Protein AF-A0A9P6ZH76-F1 (afdb_monomer)

Solvent-accessible surface area (backbone atoms only — not comparable to full-atom values): 6177 Å² total; per-residue (Å²): 130,72,63,62,60,63,68,66,53,61,57,65,52,58,56,40,55,73,76,39,64,87,54,94,82,87,84,90,62,99,40,69,71,57,41,54,54,50,52,54,48,40,50,53,55,41,72,71,40,97,60,80,54,69,58,39,93,64,57,68,78,74,46,47,70,59,46,74,64,42,81,55,64,69,54,43,60,33,41,75,56,39,42,82,85,86,59,90,88,53,52,80,59,55,72,72,111

Structure (mmCIF, N/CA/C/O backbone):
data_AF-A0A9P6ZH76-F1
#
_entry.id   AF-A0A9P6ZH76-F1
#
loop_
_atom_site.group_PDB
_atom_site.id
_atom_site.type_symbol
_atom_site.label_atom_id
_atom_site.label_alt_id
_atom_site.label_comp_id
_atom_site.label_asym_id
_atom_site.label_entity_id
_atom_site.label_seq_id
_atom_site.pdbx_PDB_ins_code
_atom_site.Cartn_x
_atom_site.Cartn_y
_atom_site.Cartn_z
_atom_site.occupancy
_atom_site.B_iso_or_equiv
_atom_site.auth_seq_id
_atom_site.auth_comp_id
_atom_site.auth_asym_id
_atom_site.auth_atom_id
_atom_site.pdbx_PDB_model_num
ATOM 1 N N . PHE A 1 1 ? 14.519 20.357 9.984 1.00 46.41 1 PHE A N 1
ATOM 2 C CA . PHE A 1 1 ? 15.182 19.305 9.186 1.00 46.41 1 PHE A CA 1
ATOM 3 C C . PHE A 1 1 ? 14.226 18.662 8.162 1.00 46.41 1 PHE A C 1
ATOM 5 O O . PHE A 1 1 ? 13.894 17.496 8.315 1.00 46.41 1 PHE A O 1
ATOM 12 N N . PRO A 1 2 ? 13.769 19.368 7.108 1.00 51.25 2 PRO A N 1
ATOM 13 C CA . PRO A 1 2 ? 12.902 18.770 6.075 1.00 51.25 2 PRO A CA 1
ATOM 14 C C . PRO A 1 2 ? 13.694 18.041 4.972 1.00 51.25 2 PRO A C 1
ATOM 16 O O . PRO A 1 2 ? 13.212 17.090 4.369 1.00 51.25 2 PRO A O 1
ATOM 19 N N . LEU A 1 3 ? 14.936 18.470 4.729 1.00 49.06 3 LEU A N 1
ATOM 20 C CA . LEU A 1 3 ? 15.751 18.033 3.590 1.00 49.06 3 LEU A CA 1
ATOM 21 C C . LEU A 1 3 ? 16.319 16.612 3.737 1.00 49.06 3 LEU A C 1
ATOM 23 O O . LEU A 1 3 ? 16.565 15.959 2.730 1.00 49.06 3 LEU A O 1
ATOM 27 N N . LEU A 1 4 ? 16.482 16.104 4.967 1.00 49.38 4 LEU A N 1
ATOM 28 C CA . LEU A 1 4 ? 16.986 14.743 5.183 1.00 49.38 4 LEU A CA 1
ATOM 29 C C . LEU A 1 4 ? 15.936 13.688 4.812 1.00 49.38 4 LEU A C 1
ATOM 31 O O . LEU A 1 4 ? 16.292 12.670 4.238 1.00 49.38 4 LEU A O 1
ATOM 35 N N . MET A 1 5 ? 14.646 13.949 5.065 1.00 49.75 5 MET A N 1
ATOM 36 C CA . MET A 1 5 ? 13.587 13.047 4.604 1.00 49.75 5 MET A CA 1
ATOM 37 C C . MET A 1 5 ? 13.589 12.988 3.077 1.00 49.75 5 MET A C 1
ATOM 39 O O . MET A 1 5 ? 13.716 11.899 2.538 1.00 49.75 5 MET A O 1
ATOM 43 N N . ILE A 1 6 ? 13.582 14.147 2.400 1.00 49.62 6 ILE A N 1
ATOM 44 C CA . ILE A 1 6 ? 13.605 14.260 0.928 1.00 49.62 6 ILE A CA 1
ATOM 45 C C . ILE A 1 6 ? 14.802 13.509 0.312 1.00 49.62 6 ILE A C 1
ATOM 47 O O . ILE A 1 6 ? 14.635 12.825 -0.690 1.00 49.62 6 ILE A O 1
ATOM 51 N N . ALA A 1 7 ? 15.987 13.578 0.928 1.00 44.66 7 ALA A N 1
ATOM 52 C CA . ALA A 1 7 ? 17.196 12.913 0.430 1.00 44.66 7 ALA A CA 1
ATOM 53 C C . ALA A 1 7 ? 17.271 11.399 0.731 1.00 44.66 7 ALA A C 1
ATOM 55 O O . ALA A 1 7 ? 17.988 10.681 0.038 1.00 44.66 7 ALA A O 1
ATOM 56 N N . ILE A 1 8 ? 16.545 10.901 1.742 1.00 49.50 8 ILE A N 1
ATOM 57 C CA . ILE A 1 8 ? 16.447 9.460 2.055 1.00 49.50 8 ILE A CA 1
ATOM 58 C C . ILE A 1 8 ? 15.408 8.765 1.155 1.00 49.50 8 ILE A C 1
ATOM 60 O O . ILE A 1 8 ? 15.452 7.545 0.991 1.00 49.50 8 ILE A O 1
ATOM 64 N N . TYR A 1 9 ? 14.536 9.524 0.485 1.00 51.66 9 TYR A N 1
ATOM 65 C CA . TYR A 1 9 ? 13.695 9.011 -0.593 1.00 51.66 9 TYR A CA 1
ATOM 66 C C . TYR A 1 9 ? 14.514 8.778 -1.874 1.00 51.66 9 TYR A C 1
ATOM 68 O O . TYR A 1 9 ? 14.264 9.396 -2.908 1.00 51.66 9 TYR A O 1
ATOM 76 N N . LYS A 1 10 ? 15.388 7.759 -1.895 1.00 55.69 10 LYS A N 1
ATOM 77 C CA . LYS A 1 10 ? 15.274 6.869 -3.066 1.00 55.69 10 LYS A CA 1
ATOM 78 C C . LYS A 1 10 ? 13.779 6.515 -3.116 1.00 55.69 10 LYS A C 1
ATOM 80 O O . LYS A 1 10 ? 13.285 6.074 -2.073 1.00 55.69 10 LYS A O 1
ATOM 85 N N . PRO A 1 11 ? 13.043 6.763 -4.218 1.00 71.31 11 PRO A N 1
ATOM 86 C CA . PRO A 1 11 ? 11.615 6.472 -4.237 1.00 71.31 11 PRO A CA 1
ATOM 87 C C . PRO A 1 11 ? 11.451 5.033 -3.768 1.00 71.31 11 PRO A C 1
ATOM 89 O O . PRO A 1 11 ? 12.159 4.148 -4.258 1.00 71.31 11 PRO A O 1
ATOM 92 N N . ALA A 1 12 ? 10.632 4.825 -2.733 1.00 82.12 12 ALA A N 1
ATOM 93 C CA . ALA A 1 12 ? 10.598 3.570 -1.976 1.00 82.12 12 ALA A CA 1
ATOM 94 C C . ALA A 1 12 ? 10.427 2.360 -2.911 1.00 82.12 12 ALA A C 1
ATOM 96 O O . ALA A 1 12 ? 11.010 1.301 -2.689 1.00 82.12 12 ALA A O 1
ATOM 97 N N . TYR A 1 13 ? 9.732 2.583 -4.028 1.00 86.19 13 TYR A N 1
ATOM 98 C CA . TYR A 1 13 ? 9.608 1.682 -5.162 1.00 86.19 13 TYR A CA 1
ATOM 99 C C . TYR A 1 13 ? 10.948 1.107 -5.652 1.00 86.19 13 TYR A C 1
ATOM 101 O O . TYR A 1 13 ? 11.088 -0.108 -5.759 1.00 86.19 13 TYR A O 1
ATOM 109 N N . LEU A 1 14 ? 11.954 1.945 -5.927 1.00 86.31 14 LEU A N 1
ATOM 110 C CA . LEU A 1 14 ? 13.248 1.488 -6.446 1.00 86.31 14 LEU A CA 1
ATOM 111 C C . LEU A 1 14 ? 13.979 0.609 -5.435 1.00 86.31 14 LEU A C 1
ATOM 113 O O . LEU A 1 14 ? 14.550 -0.405 -5.818 1.00 86.31 14 LEU A O 1
ATOM 117 N N . VAL A 1 15 ? 13.927 0.962 -4.147 1.00 87.31 15 VAL A N 1
ATOM 118 C CA . VAL A 1 15 ? 14.549 0.155 -3.087 1.00 87.31 15 VAL A CA 1
ATOM 119 C C . VAL A 1 15 ? 13.873 -1.211 -2.992 1.00 87.31 15 VAL A C 1
ATOM 121 O O . VAL A 1 15 ? 14.571 -2.221 -2.908 1.00 87.31 15 VAL A O 1
ATOM 124 N N . ILE A 1 16 ? 12.538 -1.244 -3.055 1.00 88.62 16 ILE A N 1
ATOM 125 C CA . ILE A 1 16 ? 11.744 -2.479 -3.063 1.00 88.62 16 ILE A CA 1
ATOM 126 C C . ILE A 1 16 ? 12.125 -3.347 -4.265 1.00 88.62 16 ILE A C 1
ATOM 128 O O . ILE A 1 16 ? 12.434 -4.522 -4.091 1.00 88.62 16 ILE A O 1
ATOM 132 N N . VAL A 1 17 ? 12.158 -2.777 -5.471 1.00 86.88 17 VAL A N 1
ATOM 133 C CA . VAL A 1 17 ? 12.489 -3.516 -6.699 1.00 86.88 17 VAL A CA 1
ATOM 134 C C . VAL A 1 17 ? 13.932 -4.030 -6.685 1.00 86.88 17 VAL A C 1
ATOM 136 O O . VAL A 1 17 ? 14.173 -5.153 -7.124 1.00 86.8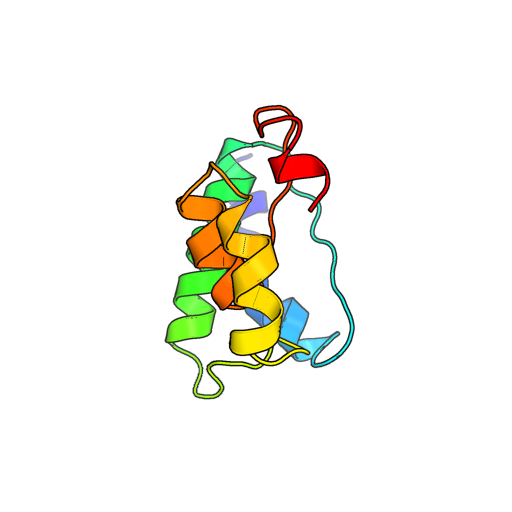8 17 VAL A O 1
ATOM 139 N N . GLU A 1 18 ? 14.875 -3.242 -6.165 1.00 88.56 18 GLU A N 1
ATOM 140 C CA . GLU A 1 18 ? 16.299 -3.591 -6.083 1.00 88.56 18 GLU A CA 1
ATOM 141 C C . GLU A 1 18 ? 16.561 -4.711 -5.061 1.00 88.56 18 GLU A C 1
ATOM 143 O O . GLU A 1 18 ? 17.287 -5.658 -5.357 1.00 88.56 18 GLU A O 1
ATOM 148 N N . HIS A 1 19 ? 15.953 -4.639 -3.872 1.00 88.31 19 HIS A N 1
ATOM 149 C CA . HIS A 1 19 ? 16.306 -5.518 -2.747 1.00 88.31 19 HIS A CA 1
ATOM 150 C C . HIS A 1 19 ? 15.306 -6.654 -2.501 1.00 88.31 19 HIS A C 1
ATOM 152 O O . HIS A 1 19 ? 15.657 -7.668 -1.897 1.00 88.31 19 HIS A O 1
ATOM 158 N N . SER A 1 20 ? 14.055 -6.499 -2.938 1.00 87.75 20 SER A N 1
ATOM 159 C CA . SER A 1 20 ? 12.967 -7.440 -2.664 1.00 87.75 20 SER A CA 1
ATOM 160 C C . SER A 1 20 ? 11.985 -7.542 -3.841 1.00 87.75 20 SER A C 1
ATOM 162 O O . SER A 1 20 ? 10.801 -7.236 -3.703 1.00 87.75 20 SER A O 1
ATOM 164 N N . PRO A 1 21 ? 12.441 -8.009 -5.017 1.00 82.75 21 PRO A N 1
ATOM 165 C CA . PRO A 1 21 ? 11.640 -7.981 -6.239 1.00 82.75 21 PRO A CA 1
ATOM 166 C C . PRO A 1 21 ? 10.393 -8.878 -6.214 1.00 82.75 21 PRO A C 1
ATOM 168 O O . PRO A 1 21 ? 9.498 -8.641 -7.021 1.00 82.75 21 PRO A O 1
ATOM 171 N N . ALA A 1 22 ? 10.363 -9.900 -5.349 1.00 82.62 22 ALA A N 1
ATOM 172 C CA . ALA A 1 22 ? 9.301 -10.913 -5.274 1.00 82.62 22 ALA A CA 1
ATOM 173 C C . ALA A 1 22 ? 8.924 -11.322 -3.835 1.00 82.62 22 ALA A C 1
ATOM 175 O O . ALA A 1 22 ? 8.097 -12.207 -3.640 1.00 82.62 22 ALA A O 1
ATOM 176 N N . LYS A 1 23 ? 9.561 -10.737 -2.812 1.00 87.69 23 LYS A N 1
ATOM 177 C CA . LYS A 1 23 ? 9.261 -11.048 -1.406 1.00 87.69 23 LYS A CA 1
ATOM 178 C C . LYS A 1 23 ? 8.424 -9.919 -0.793 1.00 87.69 23 LYS A C 1
ATOM 180 O O . LYS A 1 23 ? 8.615 -8.768 -1.191 1.00 87.69 23 LYS A O 1
ATOM 185 N N . PRO A 1 24 ? 7.547 -10.216 0.184 1.00 90.06 24 PRO A N 1
ATOM 186 C CA . PRO A 1 24 ? 6.771 -9.193 0.882 1.00 90.06 24 PRO A CA 1
ATOM 187 C C . PRO A 1 24 ? 7.663 -8.127 1.532 1.00 90.06 24 PRO A C 1
ATOM 189 O O . PRO A 1 24 ? 8.697 -8.458 2.117 1.00 90.06 24 PRO A O 1
ATOM 192 N N . VAL A 1 25 ? 7.243 -6.860 1.469 1.00 91.25 25 VAL A N 1
ATOM 193 C CA . VAL A 1 25 ? 7.941 -5.721 2.087 1.00 91.25 25 VAL A CA 1
ATOM 194 C C . VAL A 1 25 ? 6.990 -4.950 2.996 1.00 91.25 25 VAL A C 1
ATOM 196 O O . VAL A 1 25 ? 5.851 -4.685 2.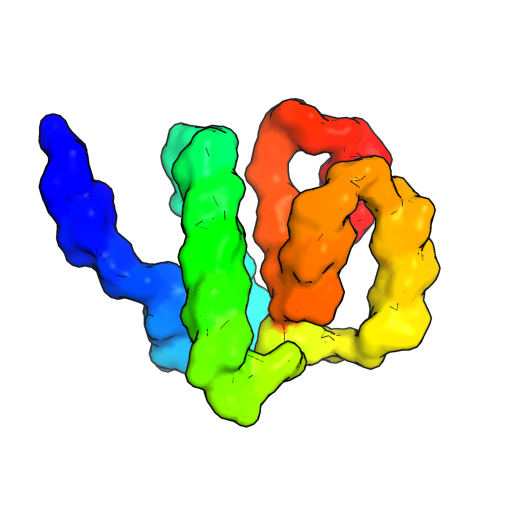627 1.00 91.25 25 VAL A O 1
ATOM 199 N N . ILE A 1 26 ? 7.482 -4.550 4.170 1.00 92.19 26 ILE A N 1
ATOM 200 C CA . ILE A 1 26 ? 6.789 -3.641 5.088 1.00 92.19 26 ILE A CA 1
ATOM 201 C C . ILE A 1 26 ? 7.607 -2.353 5.185 1.00 92.19 26 ILE A C 1
ATOM 203 O O . ILE A 1 26 ? 8.794 -2.393 5.509 1.00 92.19 26 ILE A O 1
ATOM 207 N N . VAL A 1 27 ? 6.967 -1.212 4.924 1.00 90.50 27 VAL A N 1
ATOM 208 C CA . VAL A 1 27 ? 7.586 0.116 5.022 1.00 90.50 27 VAL A CA 1
ATOM 209 C C . VAL A 1 27 ? 6.969 0.865 6.197 1.00 90.50 27 VAL A C 1
ATOM 211 O O . VAL A 1 27 ? 5.776 1.162 6.197 1.00 90.50 27 VAL A O 1
ATOM 214 N N . PHE A 1 28 ? 7.781 1.189 7.204 1.00 90.38 28 PHE A N 1
ATOM 215 C CA . PHE A 1 28 ? 7.345 2.000 8.340 1.00 90.38 28 PHE A CA 1
ATOM 216 C C . PHE A 1 28 ? 7.442 3.483 8.005 1.00 90.38 28 PHE A C 1
ATOM 218 O O . PHE A 1 28 ? 8.483 3.965 7.557 1.00 90.38 28 PHE A O 1
ATOM 225 N N . ILE A 1 29 ? 6.354 4.211 8.245 1.00 89.69 29 ILE A N 1
ATOM 226 C CA . ILE A 1 29 ? 6.230 5.622 7.888 1.00 89.69 29 ILE A CA 1
ATOM 227 C C . ILE A 1 29 ? 5.876 6.424 9.148 1.00 89.69 29 ILE A C 1
ATOM 229 O O . ILE A 1 29 ? 5.012 5.996 9.912 1.00 89.69 29 ILE A O 1
ATOM 233 N N . PRO A 1 30 ? 6.518 7.584 9.395 1.00 86.88 30 PRO A N 1
ATOM 234 C CA . PRO A 1 30 ? 6.416 8.285 10.677 1.00 86.88 30 PRO A CA 1
ATOM 235 C C . PRO A 1 30 ? 5.078 8.996 10.912 1.00 86.88 30 PRO A C 1
ATOM 237 O O . PRO A 1 30 ? 4.827 9.465 12.018 1.00 86.88 30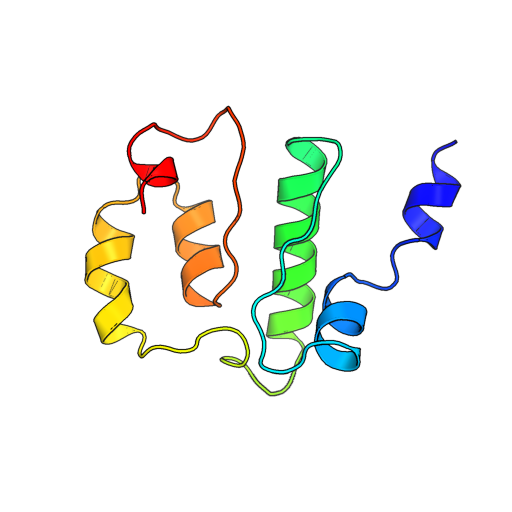 PRO A O 1
ATOM 240 N N . SER A 1 31 ? 4.225 9.132 9.892 1.00 88.69 31 SER A N 1
ATOM 241 C CA . SER A 1 31 ? 2.906 9.746 10.051 1.00 88.69 31 SER A CA 1
ATOM 242 C C . SER A 1 31 ? 1.886 9.207 9.056 1.00 88.69 31 SER A C 1
ATOM 244 O O . SER A 1 31 ? 2.228 8.778 7.952 1.00 88.69 31 SER A O 1
ATOM 246 N N . ARG A 1 32 ? 0.606 9.319 9.423 1.00 88.00 32 ARG A N 1
ATOM 247 C CA . ARG A 1 32 ? -0.532 8.986 8.559 1.00 88.00 32 ARG A CA 1
ATOM 248 C C . ARG A 1 32 ? -0.520 9.771 7.245 1.00 88.00 32 ARG A C 1
ATOM 250 O O . ARG A 1 32 ? -0.744 9.195 6.186 1.00 88.00 32 ARG A O 1
ATOM 257 N N . HIS A 1 33 ? -0.253 11.076 7.305 1.00 87.56 33 HIS A N 1
ATOM 258 C CA . HIS A 1 33 ? -0.227 11.919 6.107 1.00 87.56 33 HIS A CA 1
ATOM 259 C C . HIS A 1 33 ? 0.875 11.470 5.140 1.00 87.56 33 HIS A C 1
ATOM 261 O O . HIS A 1 33 ? 0.629 11.281 3.952 1.00 87.56 33 HIS A O 1
ATOM 267 N N . GLN A 1 34 ? 2.068 11.204 5.671 1.00 86.12 34 GLN A N 1
ATOM 268 C CA . GLN A 1 34 ? 3.194 10.712 4.884 1.00 86.12 34 GLN A CA 1
ATOM 269 C C . GLN A 1 34 ? 2.938 9.309 4.328 1.00 86.12 34 GLN A C 1
ATOM 271 O O . GLN A 1 34 ? 3.409 8.997 3.237 1.00 86.12 34 GLN A O 1
ATOM 276 N N . CYS A 1 35 ? 2.180 8.476 5.051 1.00 89.75 35 CYS A N 1
ATOM 277 C CA . CYS A 1 35 ? 1.805 7.141 4.596 1.00 89.75 35 CYS A CA 1
ATOM 278 C C . CYS A 1 35 ? 0.994 7.224 3.308 1.00 89.75 35 CYS A C 1
ATOM 280 O O . CYS A 1 35 ? 1.366 6.595 2.321 1.00 89.75 35 CYS A O 1
ATOM 282 N N . ARG A 1 36 ? -0.017 8.099 3.272 1.00 88.00 36 ARG A N 1
ATOM 283 C CA . ARG A 1 36 ? -0.818 8.296 2.062 1.00 88.00 36 ARG A CA 1
ATOM 284 C C . ARG A 1 36 ? 0.008 8.835 0.894 1.00 88.00 36 ARG A C 1
ATOM 286 O O . ARG A 1 36 ? -0.047 8.259 -0.183 1.00 88.00 36 ARG A O 1
ATOM 293 N N . LEU A 1 37 ? 0.832 9.860 1.134 1.00 88.94 37 LEU A N 1
ATOM 294 C CA . LEU A 1 37 ? 1.716 10.420 0.103 1.00 88.94 37 LEU A CA 1
ATOM 295 C C . LEU A 1 37 ? 2.691 9.379 -0.461 1.00 88.94 37 LEU A C 1
ATOM 297 O O . LEU A 1 37 ? 2.945 9.360 -1.658 1.00 88.94 37 LEU A O 1
ATOM 301 N N . THR A 1 38 ? 3.219 8.501 0.394 1.00 89.38 38 THR A N 1
ATOM 302 C CA . THR A 1 38 ? 4.144 7.443 -0.036 1.00 89.38 38 THR A CA 1
ATOM 303 C C . THR A 1 38 ? 3.418 6.371 -0.846 1.00 89.38 38 THR A C 1
ATOM 305 O O . THR A 1 38 ? 3.970 5.887 -1.824 1.00 89.38 38 THR A O 1
ATOM 308 N N . VAL A 1 39 ? 2.180 6.012 -0.488 1.00 90.50 39 VAL A N 1
ATOM 309 C CA . VAL A 1 39 ? 1.353 5.095 -1.295 1.00 90.50 39 VAL A CA 1
ATOM 310 C C . VAL A 1 39 ? 1.073 5.689 -2.673 1.00 90.50 39 VAL A C 1
ATOM 312 O O . VAL A 1 39 ? 1.207 4.992 -3.675 1.00 90.50 39 VAL A O 1
ATOM 315 N N . ASP A 1 40 ? 0.724 6.973 -2.735 1.00 89.00 40 ASP A N 1
ATOM 316 C CA . ASP A 1 40 ? 0.452 7.654 -4.003 1.00 89.00 40 ASP A CA 1
ATOM 317 C C . ASP A 1 40 ? 1.713 7.717 -4.882 1.00 89.00 40 ASP A C 1
ATOM 319 O O . ASP A 1 40 ? 1.646 7.429 -6.077 1.00 89.00 40 ASP A O 1
ATOM 323 N N . ASP A 1 41 ? 2.872 8.004 -4.285 1.00 88.56 41 ASP A N 1
ATOM 324 C CA . ASP A 1 41 ? 4.178 7.977 -4.957 1.00 88.56 41 ASP A CA 1
ATOM 325 C C . ASP A 1 41 ? 4.532 6.573 -5.482 1.00 88.56 41 ASP A C 1
ATOM 327 O O . ASP A 1 41 ? 4.895 6.407 -6.651 1.00 88.56 41 ASP A O 1
ATOM 331 N N . LEU A 1 42 ? 4.334 5.533 -4.661 1.00 88.56 42 LEU A N 1
ATOM 332 C CA . LEU A 1 42 ? 4.514 4.136 -5.068 1.00 88.56 42 LEU A CA 1
ATOM 333 C C . LEU A 1 42 ? 3.614 3.771 -6.255 1.00 88.56 42 LEU A C 1
ATOM 335 O O . LEU A 1 42 ? 4.084 3.119 -7.187 1.00 88.56 42 LEU A O 1
ATOM 339 N N . LEU A 1 43 ? 2.352 4.211 -6.252 1.00 87.62 43 LEU A N 1
ATOM 340 C CA . LEU A 1 43 ? 1.409 3.980 -7.350 1.00 87.62 43 LEU A CA 1
ATOM 341 C C . LEU A 1 43 ? 1.806 4.720 -8.632 1.00 87.62 43 LEU A C 1
ATOM 343 O O . LEU A 1 43 ? 1.635 4.181 -9.725 1.00 87.62 43 LEU A O 1
ATOM 347 N N . ILE A 1 44 ? 2.344 5.938 -8.532 1.00 87.94 44 ILE A N 1
ATOM 348 C CA . ILE A 1 44 ? 2.858 6.683 -9.693 1.00 87.94 44 ILE A CA 1
ATOM 349 C C . ILE A 1 44 ? 4.032 5.926 -10.321 1.00 87.94 44 ILE A C 1
ATOM 351 O O . ILE A 1 44 ? 4.038 5.688 -11.531 1.00 87.94 44 ILE A O 1
ATOM 355 N N . HIS A 1 45 ? 4.996 5.500 -9.504 1.00 85.38 45 HIS A N 1
ATOM 356 C CA . HIS A 1 45 ? 6.146 4.731 -9.975 1.00 85.38 45 HIS A CA 1
ATOM 357 C C . HIS A 1 45 ? 5.751 3.362 -10.533 1.00 85.38 45 HIS A C 1
ATOM 359 O O . HIS A 1 45 ? 6.292 2.943 -11.555 1.00 85.38 45 HIS A O 1
ATOM 365 N N . TYR A 1 46 ? 4.776 2.702 -9.910 1.00 83.88 46 TYR A N 1
ATOM 366 C CA . TYR A 1 46 ? 4.192 1.461 -10.405 1.00 83.88 46 TYR A CA 1
ATOM 367 C C . TYR A 1 46 ? 3.584 1.630 -11.799 1.00 83.88 46 TYR A C 1
ATOM 369 O O . TYR A 1 46 ? 3.932 0.884 -12.707 1.00 83.88 46 TYR A O 1
ATOM 377 N N . ARG A 1 47 ? 2.736 2.650 -11.994 1.00 84.19 47 ARG A N 1
ATOM 378 C CA . ARG A 1 47 ? 2.084 2.937 -13.286 1.00 84.19 47 ARG A CA 1
ATOM 379 C C . ARG A 1 47 ? 3.080 3.304 -14.385 1.00 84.19 47 ARG A C 1
ATOM 381 O O . ARG A 1 47 ? 2.819 3.047 -15.554 1.00 84.19 47 ARG A O 1
ATOM 388 N N . ALA A 1 48 ? 4.204 3.916 -14.020 1.00 84.38 48 ALA A N 1
ATOM 389 C CA . ALA A 1 48 ? 5.283 4.229 -14.953 1.00 84.38 48 ALA A CA 1
ATOM 390 C C . ALA A 1 48 ? 6.146 3.003 -15.312 1.00 84.38 48 ALA A C 1
ATOM 392 O O . ALA A 1 48 ? 6.869 3.034 -16.309 1.00 84.38 48 ALA A O 1
ATOM 393 N N . ALA A 1 49 ? 6.102 1.934 -14.512 1.00 80.31 49 ALA A N 1
ATOM 394 C CA . ALA A 1 49 ? 6.885 0.732 -14.742 1.00 80.31 49 ALA A CA 1
ATOM 395 C C . ALA A 1 49 ? 6.207 -0.203 -15.755 1.00 80.31 49 ALA A C 1
ATOM 397 O O . ALA A 1 49 ? 4.996 -0.389 -15.758 1.00 80.31 49 ALA A O 1
ATOM 398 N N . SER A 1 50 ? 7.004 -0.874 -16.588 1.00 72.31 50 SER A N 1
ATOM 399 C CA . SER A 1 50 ? 6.507 -1.782 -17.636 1.00 72.31 50 SER A CA 1
ATOM 400 C C . SER A 1 50 ? 5.967 -3.125 -17.121 1.00 72.31 50 SER A C 1
ATOM 402 O O . SER A 1 50 ? 5.648 -3.989 -17.932 1.00 72.31 50 SER A O 1
ATOM 404 N N . ASN A 1 51 ? 5.907 -3.335 -15.801 1.00 73.50 51 ASN A N 1
ATOM 405 C CA . ASN A 1 51 ? 5.391 -4.564 -15.195 1.00 73.50 51 ASN A CA 1
ATOM 406 C C . ASN A 1 51 ? 4.256 -4.233 -14.206 1.00 73.50 51 ASN A C 1
ATOM 408 O O . ASN A 1 51 ? 4.527 -4.050 -13.013 1.00 73.50 51 ASN A O 1
ATOM 412 N N . PRO A 1 52 ? 3.017 -4.117 -14.715 1.00 62.50 52 PRO A N 1
ATOM 413 C CA . PRO A 1 52 ? 1.887 -3.527 -14.015 1.00 62.50 52 PRO A CA 1
ATOM 414 C C . PRO A 1 52 ? 1.162 -4.476 -13.057 1.00 62.50 52 PRO A C 1
ATOM 416 O O . PRO A 1 52 ? 0.078 -4.101 -12.652 1.00 62.50 52 PRO A O 1
ATOM 419 N N . ASP A 1 53 ? 1.729 -5.637 -12.688 1.00 66.00 53 ASP A N 1
ATOM 420 C CA . ASP A 1 53 ? 1.165 -6.575 -11.689 1.00 66.00 53 ASP A CA 1
ATOM 421 C C . ASP A 1 53 ? 2.229 -7.151 -10.734 1.00 66.00 53 ASP A C 1
ATOM 423 O O . ASP A 1 53 ? 2.013 -8.131 -10.029 1.00 66.00 53 ASP A O 1
ATOM 427 N N . ARG A 1 54 ? 3.420 -6.541 -10.675 1.00 76.31 54 ARG A N 1
ATOM 428 C CA . ARG 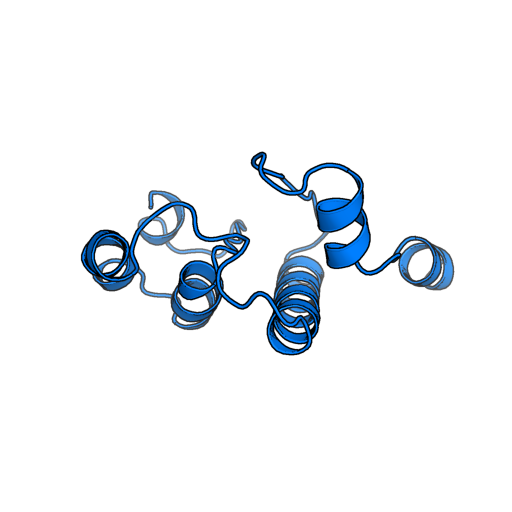A 1 54 ? 4.578 -7.081 -9.933 1.00 76.31 54 ARG A CA 1
ATOM 429 C C . ARG A 1 54 ? 4.306 -7.371 -8.452 1.00 76.31 54 ARG A C 1
ATOM 431 O O . ARG A 1 54 ? 4.939 -8.260 -7.888 1.00 76.31 54 ARG A O 1
ATOM 438 N N . PHE A 1 55 ? 3.492 -6.546 -7.798 1.00 83.25 55 PHE A N 1
ATOM 439 C CA . PHE A 1 55 ? 3.260 -6.646 -6.355 1.00 83.25 55 PHE A CA 1
ATOM 440 C C . PHE A 1 55 ? 2.044 -7.504 -6.010 1.00 83.25 55 PHE A C 1
ATOM 442 O O . PHE A 1 55 ? 1.882 -7.883 -4.849 1.00 83.25 55 PHE A O 1
ATOM 449 N N . LEU A 1 56 ? 1.216 -7.837 -7.002 1.00 86.56 56 LEU A N 1
ATOM 450 C CA . LEU A 1 56 ? 0.065 -8.697 -6.816 1.00 86.56 56 LEU A CA 1
ATOM 451 C C . LEU A 1 56 ? 0.484 -10.154 -7.047 1.00 86.56 56 LEU A C 1
ATOM 453 O O . LEU A 1 56 ? 0.878 -10.546 -8.138 1.00 86.56 56 LEU A O 1
ATOM 457 N N . ASN A 1 57 ? 0.420 -10.965 -5.991 1.00 85.00 57 ASN A N 1
ATOM 458 C CA . ASN A 1 57 ? 0.792 -12.387 -6.042 1.00 85.00 57 ASN A CA 1
ATOM 459 C C . ASN A 1 57 ? -0.421 -13.320 -6.215 1.00 85.00 57 ASN A C 1
ATOM 461 O O . ASN A 1 57 ? -0.294 -14.530 -6.042 1.00 85.00 57 ASN A O 1
ATOM 465 N N . ILE A 1 58 ? -1.595 -12.753 -6.487 1.00 86.75 58 ILE A N 1
ATOM 466 C CA . ILE A 1 58 ? -2.873 -13.451 -6.649 1.00 86.75 58 ILE A CA 1
ATOM 467 C C . ILE A 1 58 ? -3.591 -12.890 -7.874 1.00 86.75 58 ILE A C 1
ATOM 469 O O . ILE A 1 58 ? -3.273 -11.794 -8.329 1.00 86.75 58 ILE A O 1
ATOM 473 N N . GLU A 1 59 ? -4.566 -13.616 -8.405 1.00 86.06 59 GLU A N 1
ATOM 474 C CA . GLU A 1 59 ? -5.395 -13.081 -9.482 1.00 86.06 59 GLU A CA 1
ATOM 475 C C . GLU A 1 59 ? -6.359 -12.013 -8.939 1.00 86.06 59 GLU A C 1
ATOM 477 O O . GLU A 1 59 ? -6.873 -12.124 -7.823 1.00 86.06 59 GLU A O 1
ATOM 482 N N . GLU A 1 60 ? -6.651 -10.979 -9.737 1.00 82.06 60 GLU A N 1
ATOM 483 C CA . GLU A 1 60 ? -7.599 -9.921 -9.346 1.00 82.06 60 GLU A CA 1
ATOM 484 C C . GLU A 1 60 ? -8.981 -10.504 -8.994 1.00 82.06 60 GLU A C 1
ATOM 486 O O . GLU A 1 60 ? -9.640 -10.033 -8.066 1.00 82.06 60 GLU A O 1
ATOM 491 N N . ALA A 1 61 ? -9.395 -11.575 -9.681 1.00 87.06 61 ALA A N 1
ATOM 492 C CA . ALA A 1 61 ? -10.655 -12.270 -9.429 1.00 87.06 61 ALA A CA 1
ATOM 493 C C . ALA A 1 61 ? -10.743 -12.857 -8.009 1.00 87.06 61 ALA A C 1
ATOM 495 O O . ALA A 1 61 ? -11.810 -12.793 -7.395 1.00 87.06 61 ALA A O 1
ATOM 496 N N . ASP A 1 62 ? -9.630 -13.362 -7.471 1.00 89.75 62 ASP A N 1
ATOM 497 C CA . ASP A 1 62 ? -9.555 -13.903 -6.110 1.00 89.75 62 ASP A CA 1
ATOM 498 C C . ASP A 1 62 ? -9.476 -12.789 -5.059 1.00 89.75 62 ASP A C 1
ATOM 500 O O . ASP A 1 62 ? -9.944 -12.953 -3.931 1.00 89.75 62 ASP A O 1
ATOM 504 N N . LEU A 1 63 ? -8.925 -11.627 -5.426 1.00 90.50 63 LEU A N 1
ATOM 505 C CA . LEU A 1 63 ? -8.850 -10.454 -4.555 1.00 90.50 63 LEU A CA 1
ATOM 506 C C . LEU A 1 63 ? -10.200 -9.722 -4.446 1.00 90.50 63 LEU A C 1
ATOM 508 O O . LEU A 1 63 ? -10.543 -9.193 -3.385 1.00 90.50 63 LEU A O 1
ATOM 512 N N . GLN A 1 64 ? -10.987 -9.694 -5.523 1.00 90.19 64 GLN A N 1
ATOM 513 C CA . GLN A 1 64 ? -12.216 -8.901 -5.626 1.00 90.19 64 GLN A CA 1
ATOM 514 C C . GLN A 1 64 ? -13.235 -9.137 -4.488 1.00 90.19 64 GLN A C 1
ATOM 516 O O . GLN A 1 64 ? -13.781 -8.150 -3.981 1.00 90.19 64 GLN A O 1
ATOM 521 N N . PRO A 1 65 ? -13.490 -10.377 -4.016 1.00 91.88 65 PRO A N 1
ATOM 522 C CA . PRO A 1 65 ? -14.348 -10.619 -2.861 1.00 91.88 65 PRO A CA 1
ATOM 523 C C . PRO A 1 65 ? -13.861 -9.899 -1.604 1.00 91.88 65 PRO A C 1
ATOM 525 O O . PRO A 1 65 ? -14.683 -9.363 -0.866 1.00 91.88 65 PRO A O 1
ATOM 528 N N . HIS A 1 66 ? -12.550 -9.832 -1.366 1.00 90.44 66 HIS A N 1
ATOM 529 C CA . HIS A 1 66 ? -11.978 -9.146 -0.207 1.00 90.44 66 HIS A CA 1
ATOM 530 C C . HIS A 1 66 ? -12.120 -7.627 -0.327 1.00 90.44 66 HIS A C 1
ATOM 532 O O . HIS A 1 66 ? -12.533 -6.975 0.630 1.00 90.44 66 HIS A O 1
ATOM 538 N N . LEU A 1 67 ? -11.891 -7.074 -1.522 1.00 90.38 67 LEU A N 1
ATOM 539 C CA . LEU A 1 67 ? -12.043 -5.637 -1.783 1.00 90.38 67 LEU A CA 1
ATOM 540 C C . LEU A 1 67 ? -13.472 -5.139 -1.549 1.00 90.38 67 LEU A C 1
ATOM 542 O O . LEU A 1 67 ? -13.659 -4.020 -1.081 1.00 90.38 67 LEU A O 1
ATOM 546 N N . ASN A 1 68 ? -14.481 -5.971 -1.822 1.00 90.88 68 ASN A N 1
ATOM 547 C CA . ASN A 1 68 ? -15.887 -5.614 -1.604 1.00 90.88 68 ASN A CA 1
ATOM 548 C C . ASN A 1 68 ? -16.236 -5.386 -0.122 1.00 90.88 68 ASN A C 1
ATOM 550 O O . ASN A 1 68 ? -17.275 -4.802 0.177 1.00 90.88 68 ASN A O 1
ATOM 554 N N . HIS A 1 69 ? -15.389 -5.852 0.800 1.00 90.81 69 HIS A N 1
ATOM 555 C CA . HIS A 1 69 ? -15.563 -5.664 2.236 1.00 90.81 69 HIS A CA 1
ATOM 556 C C . HIS A 1 69 ? -14.801 -4.443 2.774 1.00 90.81 69 HIS A C 1
ATOM 558 O O . HIS A 1 69 ? -14.863 -4.203 3.977 1.00 90.81 69 HIS A O 1
ATOM 564 N N . ILE A 1 70 ? -14.086 -3.693 1.931 1.00 92.25 70 ILE A N 1
ATOM 565 C CA . ILE A 1 70 ? -13.306 -2.519 2.339 1.00 92.25 70 ILE A CA 1
ATOM 566 C C . ILE A 1 70 ? -14.115 -1.245 2.079 1.00 92.25 70 ILE A C 1
ATOM 568 O O . ILE A 1 70 ? -14.635 -1.039 0.980 1.00 92.25 70 ILE A O 1
ATOM 572 N N . ASN A 1 71 ? -14.196 -0.366 3.079 1.00 91.44 71 ASN A N 1
ATOM 573 C CA . ASN A 1 71 ? -14.909 0.910 2.970 1.00 91.44 71 ASN A CA 1
ATOM 574 C C . ASN A 1 71 ? -14.048 2.005 2.320 1.00 91.44 71 ASN A C 1
ATOM 576 O O . ASN A 1 71 ? -14.552 2.819 1.535 1.00 91.44 71 ASN A O 1
ATOM 580 N N . ASP A 1 72 ? -12.7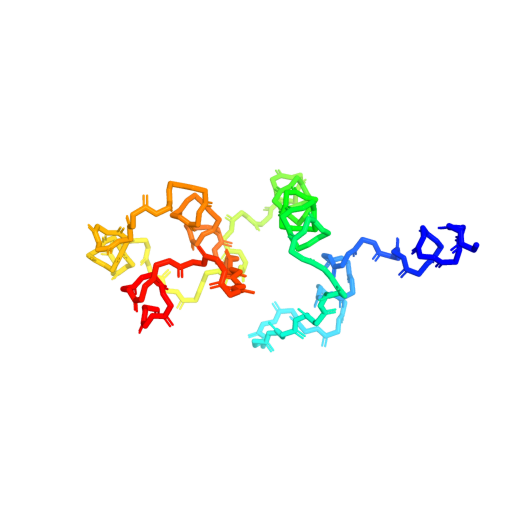53 2.054 2.649 1.00 91.12 72 ASP A N 1
ATOM 581 C CA . ASP A 1 72 ? -11.825 3.035 2.088 1.00 91.12 72 ASP A CA 1
ATOM 582 C C . ASP A 1 72 ? -11.542 2.743 0.601 1.00 91.12 72 ASP A C 1
ATOM 584 O O . ASP A 1 72 ? -10.792 1.841 0.229 1.00 91.12 72 ASP A O 1
ATOM 588 N N . LYS A 1 73 ? -12.120 3.566 -0.281 1.00 91.31 73 LYS A N 1
ATOM 589 C CA . LYS A 1 73 ? -11.917 3.480 -1.739 1.00 91.31 73 LYS A CA 1
ATOM 590 C C . LYS A 1 73 ? -10.458 3.660 -2.158 1.00 91.31 73 LYS A C 1
ATOM 592 O O . LYS A 1 73 ? -10.039 3.126 -3.181 1.00 91.31 73 LYS A O 1
ATOM 597 N N . GLY A 1 74 ? -9.707 4.452 -1.401 1.00 90.19 74 GLY A N 1
ATOM 598 C CA . GLY A 1 74 ? -8.287 4.667 -1.616 1.00 90.19 74 GLY A CA 1
ATOM 599 C C . GLY A 1 74 ? -7.465 3.416 -1.338 1.00 90.19 74 GLY A C 1
ATOM 600 O O . GLY A 1 74 ? -6.561 3.115 -2.115 1.00 90.19 74 GLY A O 1
ATOM 601 N N . LEU A 1 75 ? -7.822 2.687 -0.279 1.00 91.50 75 LEU A N 1
ATOM 602 C CA . LEU A 1 75 ? -7.230 1.398 0.066 1.00 91.50 75 LEU A CA 1
ATOM 603 C C . LEU A 1 75 ? -7.602 0.323 -0.959 1.00 91.50 75 LEU A C 1
ATOM 605 O O . LEU A 1 75 ? -6.739 -0.441 -1.376 1.00 91.50 75 LEU A O 1
ATOM 609 N N . VAL A 1 76 ? -8.857 0.303 -1.424 1.00 92.56 76 VAL A N 1
ATOM 610 C CA . VAL A 1 76 ? -9.283 -0.595 -2.511 1.00 92.56 76 VAL A CA 1
ATOM 611 C C . VAL A 1 76 ? -8.438 -0.376 -3.764 1.00 92.56 76 VAL A C 1
ATOM 613 O O . VAL A 1 76 ? -7.908 -1.335 -4.317 1.00 92.56 76 VAL A O 1
ATOM 616 N N . GLU A 1 77 ? -8.289 0.877 -4.202 1.00 90.38 77 GLU A N 1
ATOM 617 C CA . GLU A 1 77 ? -7.502 1.196 -5.396 1.00 90.38 77 GLU A CA 1
ATOM 618 C C . GLU A 1 77 ? -6.036 0.793 -5.232 1.00 90.38 77 GLU A C 1
ATOM 620 O O . GLU A 1 77 ? -5.460 0.234 -6.158 1.00 90.38 77 GLU A O 1
ATOM 625 N N . SER A 1 78 ? -5.420 1.033 -4.070 1.00 91.06 78 SER A N 1
ATOM 626 C CA . SER A 1 78 ? -4.017 0.664 -3.869 1.00 91.06 78 SER A CA 1
ATOM 627 C C . SER A 1 78 ? -3.817 -0.856 -3.797 1.00 91.06 78 SER A C 1
ATOM 629 O O . SER A 1 78 ? -2.852 -1.372 -4.366 1.00 91.06 78 SER A O 1
ATOM 631 N N . LEU A 1 79 ? -4.741 -1.586 -3.159 1.00 91.50 79 LEU A N 1
ATOM 632 C CA . LEU A 1 79 ? -4.673 -3.044 -3.016 1.00 91.50 79 LEU A CA 1
ATOM 633 C C . LEU A 1 79 ? -4.803 -3.787 -4.345 1.00 91.50 79 LEU A C 1
ATOM 635 O O . LEU A 1 79 ? -4.162 -4.823 -4.504 1.00 91.50 79 LEU A O 1
ATOM 639 N N . LYS A 1 80 ? -5.558 -3.250 -5.312 1.00 89.06 80 LYS A N 1
ATOM 640 C CA . LYS A 1 80 ? -5.613 -3.801 -6.679 1.00 89.06 80 LYS A CA 1
ATOM 641 C C . LYS A 1 80 ? -4.239 -3.899 -7.333 1.00 8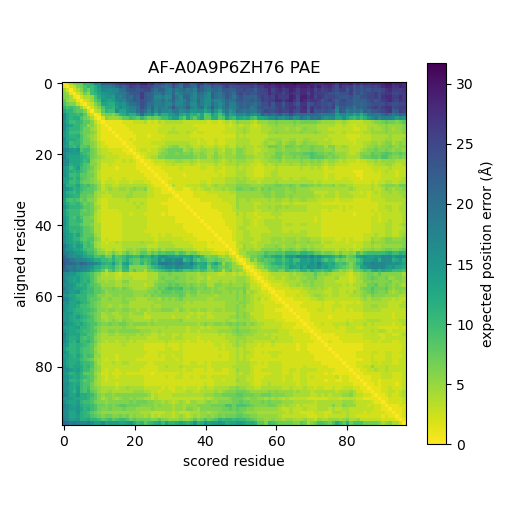9.06 80 LYS A C 1
ATOM 643 O O . LYS A 1 80 ? -3.983 -4.832 -8.077 1.00 89.06 80 LYS A O 1
ATOM 648 N N . HIS A 1 81 ? -3.347 -2.972 -6.996 1.00 88.06 81 HIS A N 1
ATOM 649 C CA . HIS A 1 81 ? -1.967 -2.938 -7.484 1.00 88.06 81 HIS A CA 1
ATOM 650 C C . HIS A 1 81 ? -0.988 -3.646 -6.529 1.00 88.06 81 HIS A C 1
ATOM 652 O O . HIS A 1 81 ? 0.222 -3.454 -6.623 1.00 88.06 81 HIS A O 1
ATOM 658 N N . GLY A 1 82 ? -1.493 -4.414 -5.555 1.00 89.75 82 GLY A N 1
ATOM 659 C CA . GLY A 1 82 ? -0.690 -5.122 -4.554 1.00 89.75 82 GLY A CA 1
ATOM 660 C C . GLY A 1 82 ? -0.081 -4.231 -3.462 1.00 89.75 82 GLY A C 1
ATOM 661 O O . GLY A 1 82 ? 0.837 -4.664 -2.766 1.00 89.75 82 GLY A O 1
ATOM 662 N N . ILE A 1 83 ? -0.558 -2.989 -3.295 1.00 91.50 83 ILE A N 1
ATOM 663 C CA . ILE A 1 83 ? -0.030 -2.028 -2.313 1.00 91.50 83 ILE A CA 1
ATOM 664 C C . ILE A 1 83 ? -1.080 -1.760 -1.227 1.00 91.50 83 ILE A C 1
ATOM 666 O O . ILE A 1 83 ? -2.066 -1.057 -1.439 1.00 91.50 83 ILE A O 1
ATOM 670 N N . GLY A 1 84 ? -0.854 -2.290 -0.027 1.00 92.56 84 GLY A N 1
ATOM 671 C CA . GLY A 1 84 ? -1.672 -2.000 1.154 1.00 92.56 84 GLY A CA 1
ATOM 672 C C . GLY A 1 84 ? -1.077 -0.893 2.024 1.00 92.56 84 GLY A C 1
ATOM 673 O O . GLY A 1 84 ? 0.140 -0.704 2.063 1.00 92.56 84 GLY A O 1
ATOM 674 N N . TYR A 1 85 ? -1.927 -0.187 2.771 1.00 93.38 85 TYR A N 1
ATOM 675 C CA . TYR A 1 85 ? -1.488 0.708 3.840 1.00 93.38 85 TYR A CA 1
ATOM 676 C C . TYR A 1 85 ? -2.308 0.513 5.106 1.00 93.38 85 TYR A C 1
ATOM 678 O O . TYR A 1 85 ? -3.468 0.121 5.064 1.00 93.38 85 TYR A O 1
ATOM 686 N N . TYR A 1 86 ? -1.690 0.812 6.246 1.00 93.31 86 TYR A N 1
ATOM 687 C CA . TYR A 1 86 ? -2.303 0.649 7.554 1.00 93.31 86 TYR A CA 1
ATOM 688 C C . TYR A 1 86 ? -2.036 1.874 8.424 1.00 93.31 86 TYR A C 1
ATOM 690 O O . TYR A 1 86 ? -0.893 2.303 8.573 1.00 93.31 86 TYR A O 1
ATOM 698 N N . HIS A 1 87 ? -3.089 2.415 9.036 1.00 91.25 87 HIS A N 1
ATOM 699 C CA . HIS A 1 87 ? -2.985 3.456 10.057 1.00 91.25 87 HIS A CA 1
ATOM 700 C C . HIS A 1 87 ? -4.167 3.408 11.034 1.00 91.25 87 HIS A C 1
ATOM 702 O O . HIS A 1 87 ? -5.220 2.822 10.765 1.00 91.25 87 HIS A O 1
ATOM 708 N N . GLU A 1 88 ? -4.032 4.080 12.174 1.00 89.00 88 GLU A N 1
ATOM 709 C CA . GLU A 1 88 ? -5.006 4.093 13.269 1.00 89.00 88 GLU A CA 1
ATOM 710 C C . GLU A 1 88 ? -6.3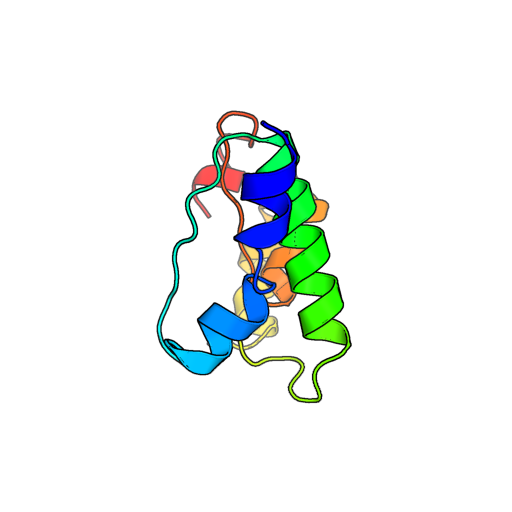92 4.608 12.866 1.00 89.00 88 GLU A C 1
ATOM 712 O O . GLU A 1 88 ? -7.385 4.161 13.434 1.00 89.00 88 GLU A O 1
ATOM 717 N N . ALA A 1 89 ? -6.477 5.481 11.861 1.00 89.12 89 ALA A N 1
ATOM 718 C CA . ALA A 1 89 ? -7.746 6.024 11.380 1.00 89.12 89 ALA A CA 1
ATOM 719 C C . ALA A 1 89 ? -8.523 5.116 10.400 1.00 89.12 89 ALA A C 1
ATOM 721 O O . ALA A 1 89 ? -9.601 5.513 9.978 1.00 89.12 89 ALA A O 1
ATOM 722 N N . LEU A 1 90 ? -8.002 3.937 10.021 1.00 89.69 90 LEU A N 1
ATOM 723 C CA . LEU A 1 90 ? -8.771 2.981 9.210 1.00 89.69 90 LEU A CA 1
ATOM 724 C C . LEU A 1 90 ? -9.881 2.329 10.040 1.00 89.69 90 LEU A C 1
ATOM 726 O O . LEU A 1 90 ? -9.720 2.099 11.251 1.00 89.69 90 LEU A O 1
ATOM 730 N N . ASP A 1 91 ? -10.975 1.978 9.371 1.00 90.56 91 ASP A N 1
ATOM 731 C CA . ASP A 1 91 ? -12.079 1.249 9.981 1.00 90.56 91 ASP A CA 1
ATOM 732 C C . ASP A 1 91 ? -11.619 -0.110 10.520 1.00 90.56 91 ASP A C 1
ATOM 734 O O . ASP A 1 91 ? -10.683 -0.738 10.025 1.00 90.56 91 ASP A O 1
ATOM 738 N N . LYS A 1 92 ? -12.292 -0.597 11.571 1.00 88.69 92 LYS A N 1
ATOM 739 C CA . LYS A 1 92 ? -11.959 -1.899 12.179 1.00 88.69 92 LYS A CA 1
ATOM 740 C C . LYS A 1 92 ? -12.067 -3.057 11.184 1.00 88.69 92 LYS A C 1
ATOM 742 O O . LYS A 1 92 ? -11.407 -4.069 11.387 1.00 88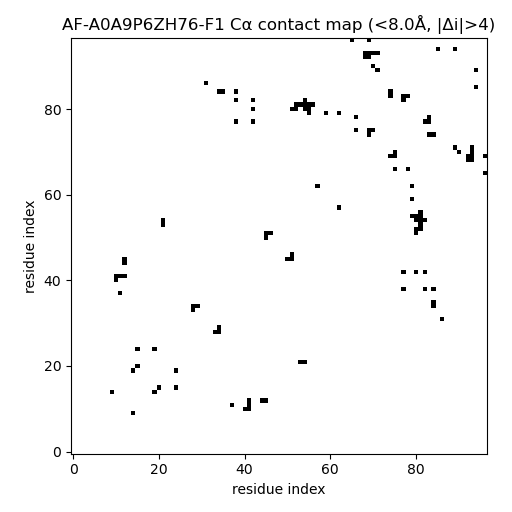.69 92 LYS A O 1
ATOM 747 N N . GLN A 1 93 ? -12.925 -2.923 10.178 1.00 88.62 93 GLN A N 1
ATOM 748 C CA . GLN A 1 93 ? -13.103 -3.908 9.119 1.00 88.62 93 GLN A CA 1
ATOM 749 C C . GLN A 1 93 ? -11.933 -3.858 8.131 1.00 88.62 93 GLN A C 1
ATOM 751 O O . GLN A 1 93 ? -11.262 -4.869 7.963 1.00 88.62 93 GLN A O 1
ATOM 756 N N . ASP A 1 94 ? -11.612 -2.673 7.609 1.00 89.88 94 ASP A N 1
ATOM 757 C CA . ASP A 1 94 ? -10.497 -2.439 6.678 1.00 89.88 94 ASP A CA 1
ATOM 758 C C . ASP A 1 94 ? -9.138 -2.863 7.256 1.00 89.88 94 ASP A C 1
ATOM 760 O O . ASP A 1 94 ? -8.266 -3.318 6.533 1.00 89.88 94 ASP A O 1
ATOM 764 N N . LYS A 1 95 ? -8.962 -2.768 8.579 1.00 88.94 95 LYS A N 1
ATOM 765 C CA . LYS A 1 95 ? -7.751 -3.227 9.283 1.00 88.94 95 LYS A CA 1
ATOM 766 C C . LYS A 1 95 ? -7.588 -4.748 9.375 1.00 88.94 95 LYS A C 1
ATOM 768 O O . LYS A 1 95 ? -6.516 -5.202 9.770 1.00 88.94 95 LYS A O 1
ATOM 773 N N . ARG A 1 96 ? -8.666 -5.515 9.186 1.00 85.88 96 ARG A N 1
ATOM 774 C CA . ARG A 1 96 ? -8.685 -6.979 9.380 1.00 85.88 96 ARG A CA 1
ATOM 775 C C . ARG A 1 96 ? -8.521 -7.758 8.082 1.00 85.88 96 ARG A C 1
ATOM 777 O O . ARG A 1 96 ? -8.306 -8.966 8.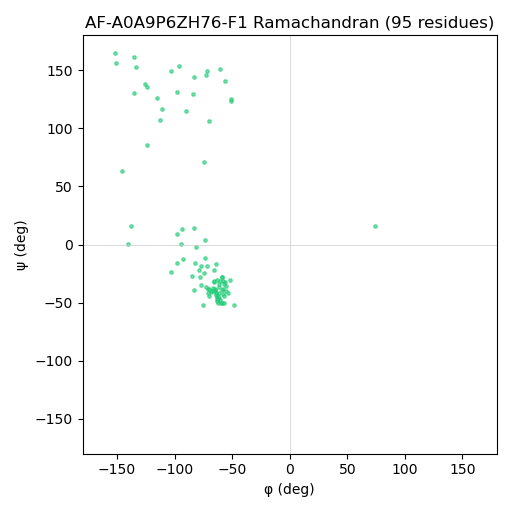163 1.00 85.88 96 ARG A O 1
ATOM 784 N N . ILE A 1 97 ? -8.714 -7.088 6.954 1.00 70.94 97 ILE A N 1
ATOM 785 C CA . ILE A 1 97 ? -8.536 -7.628 5.607 1.00 70.94 97 ILE A CA 1
ATOM 786 C C . ILE A 1 97 ? -7.060 -7.493 5.245 1.00 70.94 97 ILE A C 1
ATOM 788 O O . ILE A 1 97 ? -6.529 -8.472 4.683 1.00 70.94 97 ILE A O 1
#

pLDDT: mean 83.27, std 12.65, range [44.66, 93.38]

InterPro domains:
  IPR027417 P-loop containing nucleoside triphosphate hydrolase [G3DSA:3.40.50.300] (3-97)
  IPR027417 P-loop containing nucleoside triphosphate hydrolase [SSF52540] (7-96)

Organism: NCBI:txid48579

Foldseek 3Di:
DVVVVVVVPPLVLVVCCVPPQQDDDDDDDPDPVVQLVSLVSNVVVLVVDPDQQRLPPDDLVVCVVLLVQAPDPSQSVSVSSNDHDDDPPGDPRNRVD

Sequence (97 aa):
FPLLMIAIYKPAYLVIVEHSPAKPVIVFIPSRHQCRLTVDDLLIHYRAASNPDRFLNIEEADLQPHLNHINDKGLVESLKHGIGYYHEALDKQDKRI

Secondary structure (DSSP, 8-state):
--HHHHHH-S-HHHHHHHH-SSS------S-HHHHHHHHHHHHHHHHHSS-TTTT--S-HHHHHHHHTT---HHHHHHHHTT-----TTS-TTTTT-

Radius of gyration: 13.98 Å; Cα contacts (8 Å, |Δi|>4): 65; chains: 1; bounding box: 33×33×31 Å

Nearest PDB structures (foldseek):
  6qv3-assembly1_A  TM=8.813E-01  e=3.338E-06  Thermochaetoides thermophila
  6ah0-assembly1_D  TM=9.314E-01  e=2.332E-05  Homo sapiens
  5yzg-assembly1_D  TM=9.314E-01  e=2.332E-05  Homo sapiens
  7bdk-assembly1_B  TM=9.421E-01  e=3.131E-05  Homo sapiens
  3jcr-assembly1_C  TM=9.314E-01  e=4.458E-05  Homo sapiens

Mean predicted aligned error: 6.41 Å